Protein AF-A0AAT9GV34-F1 (afdb_monomer)

Solvent-accessible surface area (backbone atoms only — not comparable to full-atom values): 5720 Å² total; per-residue (Å²): 106,38,19,36,52,35,42,59,33,63,63,44,66,69,55,56,49,49,40,59,78,68,64,58,44,52,82,28,50,33,41,36,43,35,58,55,78,75,48,70,54,33,50,54,23,50,55,51,44,53,54,51,26,60,76,71,50,33,32,72,73,45,75,45,75,34,44,79,84,50,46,86,73,63,69,80,82,86,70,49,66,60,77,46,66,53,88,88,45,36,77,71,78,87,73,67,86,126

Nearest PDB structures (foldseek):
  2wte-assembly1_B  TM=9.163E-01  e=5.384E-10  Saccharolobus solfataricus P2
  6w11-assembly1_B  TM=9.102E-01  e=6.882E-10  Saccharolobus solfataricus P2
  6wxq-assembly1_A  TM=8.483E-01  e=3.962E-10  Saccharolobus solfataricus
  6wxq-assembly1_B  TM=8.593E-01  e=1.124E-09  Saccharolobus solfataricus
  7z55-assembly1_AAA  TM=5.043E-01  e=8.157E-02  Saccharolobus islandicus REY15A

Foldseek 3Di:
DAEEEEEAALACPVVVVVCVVVVAAQPAHAEYEYEPPQDPSRVVNLVVNQVVCVVVNHHHYDYDYYHPVCVVVDDDPDGPPDYDYDHVHHDDPVPDDD

Mean predicted aligned error: 5.57 Å

Organism: NCBI:txid2049879

Radius of gyration: 13.16 Å; Cα contacts (8 Å, |Δi|>4): 147; chains: 1; bounding box: 30×26×42 Å

Sequence (98 aa):
MKSYFVTLGFNETYFLRLLNQTSAQKEDKLIIVVPSPIAGGTRDALDNLRVEALKLHYPEPTIYEITLSDFFNFLPDHLPEPIITDLSIGMRMTNSPF

pLDDT: mean 84.72, std 13.91, range [31.09, 95.12]

Secondary structure (DSSP, 8-state):
--EEEEE--S--HHHHHHHHHTT--TTSEEEEEEESS--HHHHHHHHHHHHHHHHTTPPPEEEEEE-HHHHTT---S-PPSSEE--TTSS--TT----

InterPro domains:
  IPR054588 Csa3, N-terminal [PF22662] (2-93)

Structure (mmCIF, N/CA/C/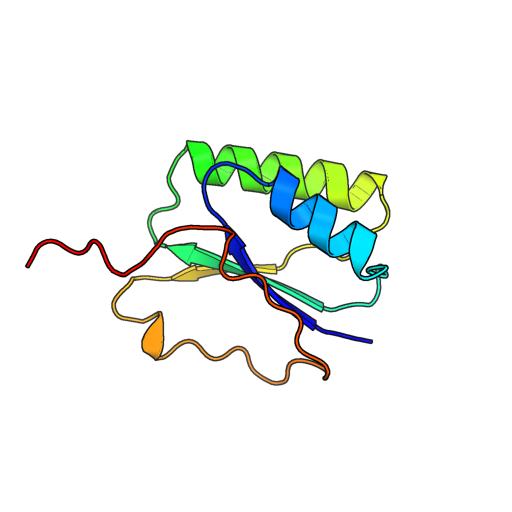O backbone):
data_AF-A0AAT9GV34-F1
#
_entry.id   AF-A0AAT9GV34-F1
#
loop_
_atom_site.group_PDB
_atom_site.id
_atom_site.type_symbol
_atom_site.label_atom_id
_atom_site.label_alt_id
_atom_site.label_comp_id
_atom_site.label_asym_id
_atom_site.label_entity_id
_atom_site.label_seq_id
_atom_site.pdbx_PDB_ins_code
_atom_site.Cartn_x
_atom_site.Cartn_y
_atom_site.Cartn_z
_atom_site.occupancy
_atom_site.B_iso_or_equiv
_atom_site.auth_seq_id
_atom_site.auth_comp_id
_atom_site.auth_asym_id
_atom_site.auth_atom_id
_atom_site.pdbx_PDB_model_num
ATOM 1 N N . MET A 1 1 ? -14.015 -5.860 8.363 1.00 84.69 1 MET A N 1
ATOM 2 C CA . MET A 1 1 ? -12.691 -6.171 7.802 1.00 84.69 1 MET A CA 1
ATOM 3 C C . MET A 1 1 ? -12.801 -6.009 6.306 1.00 84.69 1 MET A C 1
ATOM 5 O O . MET A 1 1 ? -13.680 -6.625 5.720 1.00 84.69 1 MET A O 1
ATOM 9 N N . LYS A 1 2 ? -12.000 -5.121 5.734 1.00 93.44 2 LYS A N 1
ATOM 10 C CA . LYS A 1 2 ? -11.972 -4.803 4.303 1.00 93.44 2 LYS A CA 1
ATOM 11 C C . LYS A 1 2 ? -10.565 -5.030 3.760 1.00 93.44 2 LYS A C 1
ATOM 13 O O . LYS A 1 2 ? -9.622 -5.200 4.536 1.00 93.44 2 LYS A O 1
ATOM 18 N N . SER A 1 3 ? -10.437 -5.056 2.443 1.00 94.25 3 SER A N 1
ATOM 19 C CA . SER A 1 3 ? -9.146 -5.236 1.781 1.00 94.25 3 SER A CA 1
ATOM 20 C C . SER A 1 3 ? -8.770 -4.009 0.982 1.00 94.25 3 SER A C 1
ATOM 22 O O . SER A 1 3 ? -9.609 -3.431 0.305 1.00 94.25 3 SER A O 1
ATOM 24 N N . TYR A 1 4 ? -7.496 -3.660 1.007 1.00 93.81 4 TYR A N 1
ATOM 25 C CA . TYR A 1 4 ? -6.888 -2.669 0.143 1.00 93.81 4 TYR A CA 1
ATOM 26 C C . TYR A 1 4 ? -5.998 -3.391 -0.853 1.00 93.81 4 TYR A C 1
ATOM 28 O O . TYR A 1 4 ? -5.108 -4.144 -0.456 1.00 93.81 4 TYR A O 1
ATOM 36 N N . PHE A 1 5 ? -6.252 -3.164 -2.135 1.00 91.00 5 PHE A N 1
ATOM 37 C CA . PHE A 1 5 ? -5.458 -3.731 -3.215 1.00 91.00 5 PHE A CA 1
ATOM 38 C C . PHE A 1 5 ? -5.042 -2.618 -4.166 1.00 91.00 5 PHE A C 1
ATOM 40 O O . PHE A 1 5 ? -5.876 -2.067 -4.887 1.00 91.00 5 PHE A O 1
ATOM 47 N N . VAL A 1 6 ? -3.767 -2.239 -4.125 1.00 89.62 6 VAL A N 1
ATOM 48 C CA . VAL A 1 6 ? -3.253 -1.081 -4.868 1.00 89.62 6 VAL A CA 1
ATOM 49 C C . VAL A 1 6 ? -1.896 -1.371 -5.495 1.00 89.62 6 VAL A C 1
ATOM 51 O O . VAL A 1 6 ? -1.178 -2.281 -5.082 1.00 89.62 6 VAL A O 1
ATOM 54 N N . THR A 1 7 ? -1.526 -0.548 -6.471 1.00 88.69 7 THR A N 1
ATOM 55 C CA . THR A 1 7 ? -0.133 -0.436 -6.915 1.00 88.69 7 THR A CA 1
ATOM 56 C C . THR A 1 7 ? 0.508 0.796 -6.295 1.00 88.69 7 THR A C 1
ATOM 58 O O . THR A 1 7 ? -0.197 1.742 -5.940 1.00 88.69 7 THR A O 1
ATOM 61 N N . LEU A 1 8 ? 1.836 0.808 -6.158 1.00 87.81 8 LEU A N 1
ATOM 62 C CA . LEU A 1 8 ? 2.556 1.971 -5.639 1.00 87.81 8 LEU A CA 1
ATOM 63 C C . LEU A 1 8 ? 3.585 2.485 -6.643 1.00 87.81 8 LEU A C 1
ATOM 65 O O . LEU A 1 8 ? 4.304 1.719 -7.279 1.00 87.81 8 LEU A O 1
ATOM 69 N N . GLY A 1 9 ? 3.625 3.809 -6.784 1.00 85.94 9 GLY A N 1
ATOM 70 C CA . GLY A 1 9 ? 4.613 4.519 -7.589 1.00 85.94 9 GLY A CA 1
ATOM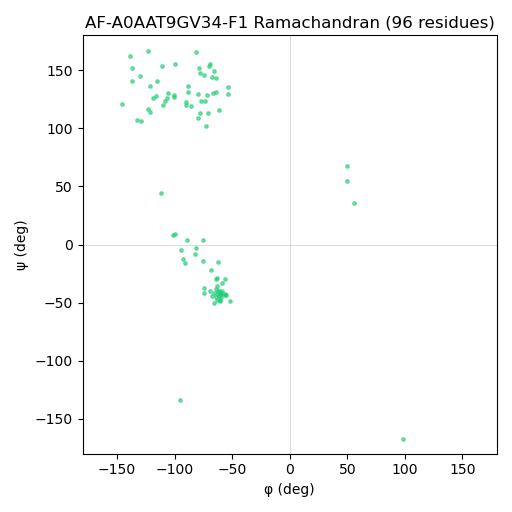 71 C C . GLY A 1 9 ? 5.774 4.988 -6.720 1.00 85.94 9 GLY A C 1
ATOM 72 O O . GLY A 1 9 ? 6.286 4.241 -5.898 1.00 85.94 9 GLY A O 1
ATOM 73 N N . PHE A 1 10 ? 6.169 6.246 -6.892 1.00 86.81 10 PHE A N 1
ATOM 74 C CA . PHE A 1 10 ? 7.224 6.914 -6.118 1.00 86.81 10 PHE A CA 1
ATOM 75 C C . PHE A 1 10 ? 6.673 7.845 -5.022 1.00 86.81 10 PHE A C 1
ATOM 77 O O . PHE A 1 10 ? 7.416 8.644 -4.464 1.00 86.81 10 PHE A O 1
ATOM 84 N N . ASN A 1 11 ? 5.359 7.823 -4.774 1.00 86.25 11 ASN A N 1
ATOM 85 C CA . ASN A 1 11 ? 4.708 8.697 -3.801 1.00 86.25 11 ASN A CA 1
ATOM 86 C C . ASN A 1 11 ? 3.53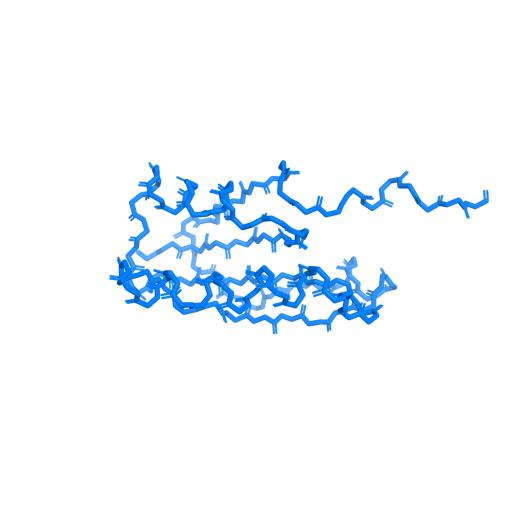2 7.979 -3.128 1.00 86.25 11 ASN A C 1
ATOM 88 O O . ASN A 1 11 ? 2.576 7.560 -3.783 1.00 86.25 11 ASN A O 1
ATOM 92 N N . GLU A 1 12 ? 3.612 7.876 -1.811 1.00 88.62 12 GLU A N 1
ATOM 93 C CA . GLU A 1 12 ? 2.697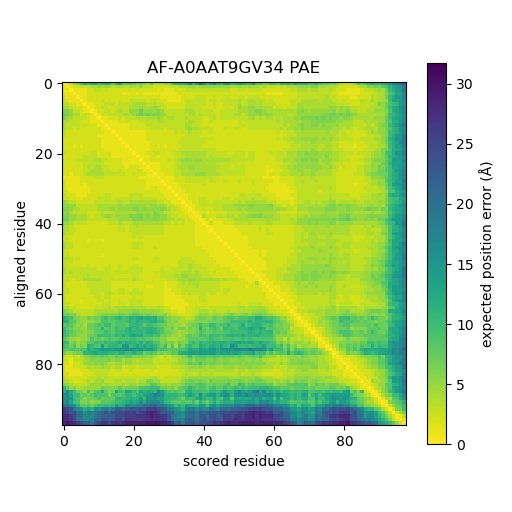 7.188 -0.907 1.00 88.62 12 GLU A CA 1
ATOM 94 C C . GLU A 1 12 ? 1.590 8.082 -0.335 1.00 88.62 12 GLU A C 1
ATOM 96 O O . GLU A 1 12 ? 0.603 7.578 0.201 1.00 88.62 12 GLU A O 1
ATOM 101 N N . THR A 1 13 ? 1.697 9.404 -0.489 1.00 89.81 13 THR A N 1
ATOM 102 C CA . THR A 1 13 ? 0.770 10.385 0.110 1.00 89.81 13 THR A CA 1
ATOM 103 C C . THR A 1 13 ? -0.684 10.127 -0.285 1.00 89.81 13 THR A C 1
ATOM 105 O O . THR A 1 13 ? -1.591 10.199 0.545 1.00 89.81 13 THR A O 1
ATOM 108 N N . TYR A 1 14 ? -0.923 9.805 -1.559 1.00 87.12 14 TYR A N 1
ATOM 109 C CA . TYR A 1 14 ? -2.267 9.499 -2.053 1.00 87.12 14 TYR A CA 1
ATOM 110 C C . TYR A 1 14 ? -2.849 8.253 -1.392 1.00 87.12 14 TYR A C 1
ATOM 112 O O . TYR A 1 14 ? -4.040 8.214 -1.087 1.00 87.12 14 TYR A O 1
ATOM 120 N N . PHE A 1 15 ? -1.996 7.270 -1.118 1.00 90.62 15 PHE A N 1
ATOM 121 C CA . PHE A 1 15 ? -2.416 6.023 -0.511 1.00 90.62 15 PHE A CA 1
ATOM 122 C C . PHE A 1 15 ? -2.719 6.200 0.980 1.00 90.62 15 PHE A C 1
ATOM 124 O O . PHE A 1 15 ? -3.766 5.762 1.452 1.00 90.62 15 PHE A O 1
ATOM 131 N N . LEU A 1 16 ? -1.892 6.956 1.705 1.00 91.88 16 LEU A N 1
ATOM 132 C CA . LEU A 1 16 ? -2.185 7.360 3.086 1.00 91.88 16 LEU A CA 1
ATOM 133 C C . LEU A 1 16 ? -3.499 8.147 3.183 1.00 91.88 16 LEU A C 1
ATOM 135 O O . LEU A 1 16 ? -4.303 7.925 4.091 1.00 91.88 16 LEU A O 1
ATOM 139 N N . ARG A 1 17 ? -3.765 9.031 2.214 1.00 91.56 17 ARG A N 1
ATOM 140 C CA . ARG A 1 17 ? -5.036 9.758 2.138 1.00 91.56 17 ARG A CA 1
ATOM 141 C C . ARG A 1 17 ? -6.220 8.812 1.935 1.00 91.56 17 ARG A C 1
ATOM 143 O O . ARG A 1 17 ? -7.235 9.003 2.600 1.00 91.56 17 ARG A O 1
ATOM 150 N N . LEU A 1 18 ? -6.092 7.804 1.070 1.00 91.25 18 LEU A N 1
ATOM 151 C CA . LEU A 1 18 ? -7.122 6.780 0.871 1.00 91.25 18 LEU A CA 1
ATOM 152 C C . LEU A 1 18 ? -7.399 6.011 2.168 1.00 91.25 18 LEU A C 1
ATOM 154 O O . LEU A 1 18 ? -8.562 5.880 2.557 1.00 91.25 18 LEU A O 1
ATOM 158 N N . LEU A 1 19 ? -6.350 5.539 2.851 1.00 93.25 19 LEU A N 1
ATOM 159 C CA . LEU A 1 19 ? -6.470 4.841 4.137 1.00 93.25 19 LEU A CA 1
ATOM 160 C C . LEU A 1 19 ? -7.223 5.697 5.163 1.00 93.25 19 LEU A C 1
ATOM 162 O O . LEU A 1 19 ? -8.147 5.215 5.816 1.00 93.25 19 LEU A O 1
ATOM 166 N N . ASN A 1 20 ? -6.902 6.988 5.236 1.00 93.75 20 ASN A N 1
ATOM 167 C CA . ASN A 1 20 ? -7.584 7.920 6.127 1.00 93.75 20 ASN A CA 1
ATOM 168 C C . ASN A 1 20 ? -9.059 8.141 5.745 1.00 93.75 20 ASN A C 1
ATOM 170 O O . ASN A 1 20 ? -9.950 8.000 6.582 1.00 93.75 20 ASN A O 1
ATOM 174 N N . GLN A 1 21 ? -9.338 8.439 4.472 1.00 92.88 21 GLN A N 1
ATOM 175 C CA . GLN A 1 21 ? -10.693 8.719 3.971 1.00 92.88 21 GLN A CA 1
ATOM 176 C C . GLN A 1 21 ? -11.645 7.528 4.100 1.00 92.88 21 GLN A C 1
ATOM 178 O O . GLN A 1 21 ? -12.851 7.713 4.238 1.00 92.88 21 GLN A O 1
ATOM 183 N N . THR A 1 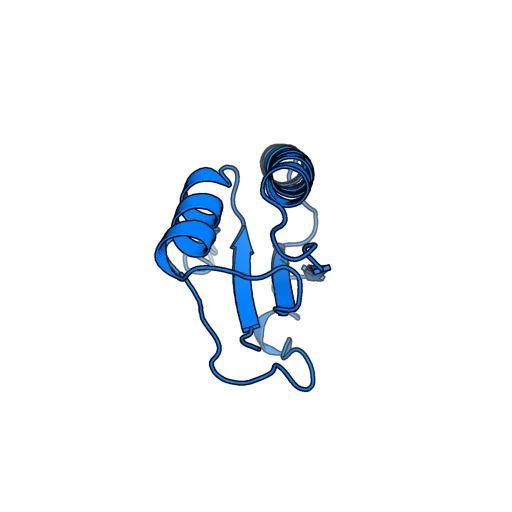22 ? -11.106 6.313 4.055 1.00 93.19 22 THR A N 1
ATOM 184 C CA . THR A 1 22 ? -11.877 5.066 4.162 1.00 93.19 22 THR A CA 1
ATOM 185 C C . THR A 1 22 ? -11.820 4.452 5.561 1.00 93.19 22 THR A C 1
ATOM 187 O O . THR A 1 22 ? -12.292 3.331 5.763 1.00 93.19 22 THR A O 1
ATOM 190 N N . SER A 1 23 ? -11.257 5.184 6.531 1.00 93.88 23 SER A N 1
ATOM 191 C CA . SER A 1 23 ? -11.125 4.766 7.928 1.00 93.88 23 SER A CA 1
ATOM 192 C C . SER A 1 23 ? -10.520 3.362 8.053 1.00 93.88 23 SER A C 1
ATOM 194 O O . SER A 1 23 ? -11.121 2.449 8.632 1.00 93.88 23 SER A O 1
ATOM 196 N N . ALA A 1 24 ? -9.347 3.163 7.448 1.00 94.38 24 ALA A N 1
ATOM 197 C CA . ALA A 1 24 ? -8.584 1.923 7.545 1.00 94.38 24 ALA A CA 1
ATOM 198 C C . ALA A 1 24 ? -8.343 1.543 9.011 1.00 94.38 24 ALA A C 1
ATOM 200 O O . ALA A 1 24 ? -8.013 2.399 9.831 1.00 94.38 24 ALA A O 1
ATOM 201 N N . GLN A 1 25 ? -8.535 0.267 9.331 1.00 94.62 25 GLN A N 1
ATOM 202 C CA . GLN A 1 25 ? -8.280 -0.299 10.653 1.00 94.62 25 GLN A CA 1
ATOM 203 C C . GLN A 1 25 ? -7.086 -1.246 10.577 1.00 94.62 25 GLN A C 1
ATOM 205 O O . GLN A 1 25 ? -6.825 -1.830 9.525 1.00 94.62 25 GLN A O 1
ATOM 210 N N . LYS A 1 26 ? -6.376 -1.434 11.689 1.00 93.81 26 LYS A N 1
ATOM 211 C CA . LYS A 1 26 ? -5.185 -2.291 11.758 1.00 93.81 26 LYS A CA 1
ATOM 212 C C . LYS A 1 26 ? -5.454 -3.734 11.311 1.00 93.81 26 LYS A C 1
ATOM 214 O O . LYS A 1 26 ? -4.558 -4.399 10.803 1.00 93.81 26 LYS A O 1
ATOM 219 N N . GLU A 1 27 ? -6.680 -4.207 11.504 1.00 94.38 27 GLU A N 1
ATOM 220 C CA . GLU A 1 27 ? -7.132 -5.560 11.173 1.00 94.38 27 GLU A CA 1
ATOM 221 C C . GLU A 1 27 ? -7.525 -5.724 9.695 1.00 94.38 27 GLU A C 1
ATOM 223 O O . GLU A 1 27 ? -7.811 -6.839 9.257 1.00 94.38 27 GLU A O 1
ATOM 228 N N . ASP A 1 28 ? -7.580 -4.637 8.921 1.00 95.12 28 ASP A N 1
ATOM 229 C CA . ASP A 1 28 ? -7.847 -4.707 7.485 1.00 95.12 28 ASP A CA 1
ATOM 230 C C . ASP A 1 28 ? -6.666 -5.350 6.737 1.00 95.12 28 ASP A C 1
ATOM 232 O O . ASP A 1 28 ? -5.521 -5.327 7.188 1.00 95.12 28 ASP A O 1
ATOM 236 N N . LYS A 1 29 ? -6.925 -5.936 5.564 1.00 93.88 29 LYS A N 1
ATOM 237 C CA . LYS A 1 29 ? -5.843 -6.470 4.724 1.00 93.88 29 LYS A CA 1
ATOM 238 C C . LYS A 1 29 ? -5.316 -5.380 3.805 1.00 93.88 29 LYS A C 1
ATOM 240 O O . LYS A 1 29 ? -6.099 -4.753 3.100 1.00 93.88 29 LYS A O 1
ATOM 245 N N . LEU A 1 30 ? -4.000 -5.206 3.749 1.00 93.88 30 LEU A N 1
ATOM 246 C CA . LEU A 1 30 ? -3.344 -4.297 2.814 1.00 93.88 30 LEU A CA 1
ATOM 247 C C . LEU A 1 30 ? -2.360 -5.055 1.927 1.00 93.88 30 LEU A C 1
ATOM 249 O O . LEU A 1 30 ? -1.344 -5.557 2.402 1.00 93.88 30 LEU A O 1
ATOM 253 N N . ILE A 1 31 ? -2.660 -5.100 0.631 1.00 92.88 31 ILE A N 1
ATOM 254 C CA . ILE A 1 31 ? -1.808 -5.685 -0.397 1.00 92.88 31 ILE A CA 1
ATOM 255 C C . ILE A 1 31 ? -1.366 -4.599 -1.376 1.00 92.88 31 ILE A C 1
ATOM 257 O O . ILE A 1 31 ? -2.187 -3.874 -1.946 1.00 92.88 31 ILE A O 1
ATOM 261 N N . ILE A 1 32 ? -0.055 -4.526 -1.590 1.00 91.50 32 ILE A N 1
ATOM 262 C CA . ILE A 1 32 ? 0.577 -3.621 -2.544 1.00 91.50 32 ILE A CA 1
ATOM 263 C C . ILE A 1 32 ? 1.321 -4.449 -3.579 1.00 91.50 32 ILE A C 1
ATOM 265 O O . ILE A 1 32 ? 2.165 -5.274 -3.236 1.00 91.50 32 ILE A O 1
ATOM 269 N N . VAL A 1 33 ? 1.026 -4.200 -4.849 1.00 89.69 33 VAL A N 1
ATOM 270 C CA . VAL A 1 33 ? 1.729 -4.824 -5.968 1.00 89.69 33 VAL A CA 1
ATOM 271 C C . VAL A 1 33 ? 2.652 -3.809 -6.621 1.00 89.69 33 VAL A C 1
ATOM 273 O O . VAL A 1 33 ? 2.237 -2.696 -6.951 1.00 89.69 33 VAL A O 1
ATOM 276 N N . VAL A 1 34 ? 3.907 -4.194 -6.820 1.00 88.69 34 VAL A N 1
ATOM 277 C CA . VAL A 1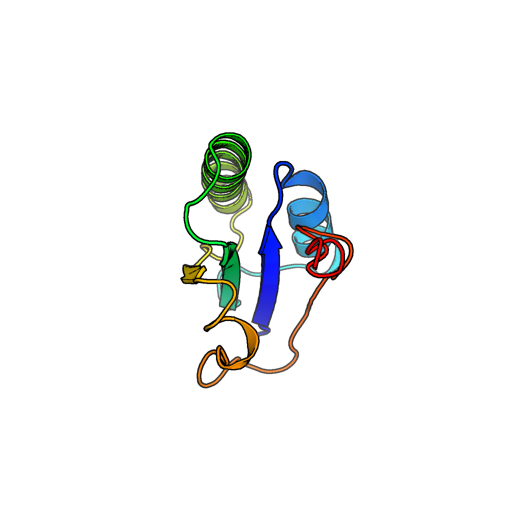 34 ? 4.923 -3.365 -7.473 1.00 88.69 34 VAL A CA 1
ATOM 278 C C . VAL A 1 34 ? 5.629 -4.152 -8.578 1.00 88.69 34 VAL A C 1
ATOM 280 O O . VAL A 1 34 ? 5.820 -5.363 -8.442 1.00 88.69 34 VAL A O 1
ATOM 283 N N . PRO A 1 35 ? 6.010 -3.494 -9.685 1.00 86.69 35 PRO A N 1
ATOM 284 C CA . PRO A 1 35 ? 6.750 -4.154 -10.747 1.00 86.69 35 PRO A CA 1
ATOM 285 C C . PRO A 1 35 ? 8.161 -4.533 -10.285 1.00 86.69 35 PRO A C 1
ATOM 287 O O . PRO A 1 35 ? 8.808 -3.786 -9.548 1.00 86.69 35 PRO A O 1
ATOM 290 N N . SER A 1 36 ? 8.644 -5.675 -10.767 1.00 87.00 36 SER A N 1
ATOM 291 C CA . SER A 1 36 ? 10.038 -6.093 -10.633 1.00 87.00 36 SER A CA 1
ATOM 292 C C . SER A 1 36 ? 10.889 -5.572 -11.800 1.00 87.00 36 SER A C 1
ATOM 294 O O . SER A 1 36 ? 10.456 -5.693 -12.951 1.00 87.00 36 SER A O 1
ATOM 296 N N . PRO A 1 37 ? 12.107 -5.050 -11.560 1.00 88.00 37 PRO A N 1
ATOM 297 C CA . PRO A 1 37 ? 12.701 -4.771 -10.253 1.00 88.00 37 PRO A CA 1
ATOM 298 C C . PRO A 1 37 ? 12.089 -3.527 -9.591 1.00 88.00 37 PRO A C 1
ATOM 300 O O . PRO A 1 37 ? 11.796 -2.541 -10.272 1.00 88.00 37 PRO A O 1
ATOM 303 N N . ILE A 1 38 ? 11.979 -3.528 -8.257 1.00 87.50 38 ILE A N 1
ATOM 304 C CA . ILE A 1 38 ? 11.534 -2.334 -7.518 1.00 87.50 38 ILE A CA 1
ATOM 305 C C . ILE A 1 38 ? 12.524 -1.183 -7.746 1.00 87.50 38 ILE A C 1
ATOM 307 O O . ILE A 1 38 ? 13.682 -1.239 -7.322 1.00 87.50 38 ILE A O 1
ATOM 311 N N . ALA A 1 39 ? 12.050 -0.112 -8.383 1.00 88.25 39 ALA A N 1
ATOM 312 C CA . ALA A 1 39 ? 12.822 1.109 -8.584 1.00 88.25 39 ALA A CA 1
ATOM 313 C C . ALA A 1 39 ? 13.131 1.808 -7.247 1.00 88.25 39 ALA A C 1
ATOM 315 O O . ALA A 1 39 ? 12.321 1.772 -6.321 1.00 88.25 39 ALA A O 1
ATOM 316 N N . GLY A 1 40 ? 14.270 2.509 -7.165 1.00 89.25 40 GLY A N 1
ATOM 317 C CA . GLY A 1 40 ? 14.716 3.189 -5.938 1.00 89.25 40 GLY A CA 1
ATOM 318 C C . GLY A 1 40 ? 13.654 4.109 -5.325 1.00 89.25 40 GLY A C 1
ATOM 319 O O . GLY A 1 40 ? 13.317 3.952 -4.160 1.00 89.25 40 GLY A O 1
ATOM 320 N N . GLY A 1 41 ? 13.021 4.968 -6.134 1.00 88.50 41 GLY A N 1
ATOM 321 C CA . GLY A 1 41 ? 11.968 5.864 -5.640 1.00 88.50 41 GLY A CA 1
ATOM 322 C C . GLY A 1 41 ? 10.718 5.141 -5.119 1.00 88.50 41 GLY A C 1
ATOM 323 O O . GLY A 1 41 ? 10.061 5.629 -4.206 1.00 88.50 41 GLY A O 1
ATOM 324 N N . THR A 1 42 ? 10.393 3.962 -5.656 1.00 90.06 42 THR A N 1
ATOM 325 C CA . THR A 1 42 ? 9.306 3.127 -5.120 1.00 90.06 42 THR A CA 1
ATOM 326 C C . THR A 1 42 ? 9.715 2.458 -3.818 1.00 90.06 42 THR A C 1
ATOM 328 O O . THR A 1 42 ? 8.896 2.361 -2.912 1.00 90.06 42 THR A O 1
ATOM 331 N N . ARG A 1 43 ? 10.976 2.033 -3.688 1.00 92.44 43 ARG A N 1
ATOM 332 C CA . ARG A 1 43 ? 11.499 1.486 -2.433 1.00 92.44 43 ARG A CA 1
ATOM 333 C C . ARG A 1 43 ? 11.425 2.515 -1.306 1.00 92.44 43 ARG A C 1
ATOM 335 O O . ARG A 1 43 ? 10.868 2.199 -0.261 1.00 92.44 43 ARG A O 1
ATOM 342 N N . ASP A 1 44 ? 11.870 3.743 -1.561 1.00 93.25 44 ASP A N 1
ATOM 343 C CA . ASP A 1 44 ? 11.802 4.830 -0.578 1.00 93.25 44 ASP A CA 1
ATOM 344 C C . ASP A 1 44 ? 10.347 5.122 -0.164 1.00 93.25 44 ASP A C 1
ATOM 346 O O . ASP A 1 44 ? 10.043 5.251 1.022 1.00 93.25 44 ASP A O 1
ATOM 350 N N . ALA A 1 45 ? 9.419 5.145 -1.128 1.00 92.00 45 ALA A N 1
ATOM 351 C CA . ALA A 1 45 ? 7.992 5.323 -0.856 1.00 92.00 45 ALA A CA 1
ATOM 352 C C . ALA A 1 45 ? 7.390 4.163 -0.037 1.00 92.00 45 ALA A C 1
ATOM 354 O O . ALA A 1 45 ? 6.564 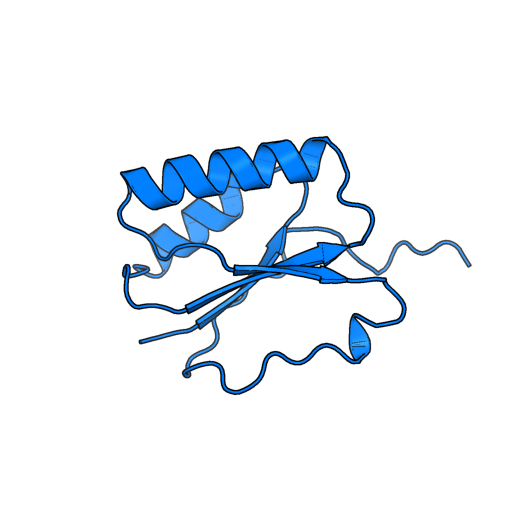4.398 0.844 1.00 92.00 45 ALA A O 1
ATOM 355 N N . LEU A 1 46 ? 7.799 2.913 -0.292 1.00 93.38 46 LEU A N 1
ATOM 356 C CA . LEU A 1 46 ? 7.364 1.744 0.485 1.00 93.38 46 LEU A CA 1
ATOM 357 C C . LEU A 1 46 ? 7.871 1.802 1.930 1.00 93.38 46 LEU A C 1
ATOM 359 O O . LEU A 1 46 ? 7.117 1.490 2.855 1.00 93.38 46 LEU A O 1
ATOM 363 N N . ASP A 1 47 ? 9.124 2.203 2.129 1.00 93.88 47 ASP A N 1
ATOM 364 C CA . ASP A 1 47 ? 9.719 2.316 3.460 1.00 93.88 47 ASP A CA 1
ATOM 365 C C . ASP A 1 47 ? 9.056 3.444 4.263 1.00 93.88 47 ASP A C 1
ATOM 367 O O . ASP A 1 47 ? 8.648 3.226 5.409 1.00 93.88 47 ASP A O 1
ATOM 371 N N . ASN A 1 48 ? 8.825 4.605 3.643 1.00 94.06 48 ASN A N 1
ATOM 372 C CA . ASN A 1 48 ? 8.059 5.695 4.253 1.00 94.06 48 ASN A CA 1
ATOM 373 C C . ASN A 1 48 ? 6.631 5.260 4.598 1.00 94.06 48 ASN A C 1
ATOM 375 O O . ASN A 1 48 ? 6.158 5.502 5.711 1.00 94.06 48 ASN A O 1
ATOM 379 N N . LEU A 1 49 ? 5.957 4.562 3.679 1.00 93.44 49 LEU A N 1
ATOM 380 C CA . LEU A 1 49 ? 4.602 4.068 3.899 1.00 93.44 49 LEU A CA 1
ATOM 381 C C . LEU A 1 49 ? 4.526 3.127 5.103 1.00 93.44 49 LEU A C 1
ATOM 383 O O . LEU A 1 49 ? 3.598 3.244 5.899 1.00 93.44 49 LEU A O 1
ATOM 387 N N . ARG A 1 50 ? 5.488 2.212 5.266 1.00 93.50 50 ARG A N 1
ATOM 388 C CA . ARG A 1 50 ? 5.546 1.307 6.428 1.00 93.50 50 ARG A CA 1
ATOM 389 C C . ARG A 1 50 ? 5.693 2.076 7.737 1.00 93.50 50 ARG A C 1
ATOM 391 O O . ARG A 1 50 ? 4.998 1.770 8.706 1.00 93.50 50 ARG A O 1
ATOM 398 N N . VAL A 1 51 ? 6.569 3.081 7.762 1.00 94.50 51 VAL A N 1
ATOM 399 C CA . VAL A 1 51 ? 6.791 3.925 8.944 1.00 94.50 51 VAL A CA 1
ATOM 400 C C . VAL A 1 51 ? 5.523 4.697 9.310 1.00 94.50 51 VAL A C 1
ATOM 402 O O . VAL A 1 51 ? 5.113 4.686 10.472 1.00 94.50 51 VAL A O 1
ATOM 405 N N . GLU A 1 52 ? 4.878 5.339 8.338 1.00 92.75 52 GLU A N 1
ATOM 406 C CA . GLU A 1 52 ? 3.652 6.108 8.574 1.00 92.75 52 GLU A CA 1
ATOM 407 C C . GLU A 1 52 ? 2.460 5.210 8.926 1.00 92.75 52 GLU A C 1
ATOM 409 O O . GLU A 1 52 ? 1.714 5.522 9.854 1.00 92.75 52 GLU A O 1
ATOM 414 N N . ALA A 1 53 ? 2.313 4.054 8.273 1.00 91.56 53 ALA A N 1
ATOM 415 C CA . ALA A 1 53 ? 1.265 3.092 8.605 1.00 91.56 53 ALA A CA 1
ATOM 416 C C . ALA A 1 53 ? 1.386 2.605 10.057 1.00 91.56 53 ALA A C 1
ATOM 418 O O . ALA A 1 53 ? 0.385 2.543 10.772 1.00 91.56 53 ALA A O 1
ATOM 419 N N . LEU A 1 54 ? 2.609 2.340 10.530 1.00 92.19 54 LEU A N 1
ATOM 420 C CA . LEU A 1 54 ? 2.853 1.949 11.917 1.00 92.19 54 LEU A CA 1
ATOM 421 C C . LEU A 1 54 ? 2.477 3.065 12.906 1.00 92.19 54 LEU A C 1
ATOM 423 O O . LEU A 1 54 ? 1.809 2.793 13.907 1.00 92.19 54 LEU A O 1
ATOM 427 N N . LYS A 1 55 ? 2.880 4.311 12.619 1.00 93.50 55 LYS A N 1
ATOM 428 C CA . LYS A 1 55 ? 2.564 5.490 13.449 1.00 93.50 55 LYS A CA 1
ATOM 429 C C . LYS A 1 55 ? 1.062 5.748 13.549 1.00 93.50 55 LYS A C 1
ATOM 431 O O . LYS A 1 55 ? 0.581 6.113 14.616 1.00 93.50 55 LYS A O 1
ATOM 436 N N . LEU A 1 56 ? 0.339 5.567 12.447 1.00 91.94 56 LEU A N 1
ATOM 437 C CA . LEU A 1 56 ? -1.100 5.828 12.347 1.00 91.94 56 LEU A CA 1
ATOM 438 C C . LEU A 1 56 ? -1.963 4.614 12.723 1.00 91.94 56 LEU A C 1
ATOM 440 O O . LEU A 1 56 ? -3.185 4.687 12.631 1.00 91.94 56 LEU A O 1
ATOM 444 N N . HIS A 1 57 ? -1.342 3.511 13.158 1.00 93.19 57 HIS A N 1
ATOM 445 C CA . HIS A 1 57 ? -2.016 2.250 13.484 1.00 93.19 57 HIS A CA 1
ATOM 446 C C . HIS A 1 57 ? -2.868 1.689 12.331 1.00 93.19 57 HIS A C 1
ATOM 448 O O . HIS A 1 57 ? -3.914 1.076 12.544 1.00 93.19 57 HIS A O 1
ATOM 454 N N . TYR A 1 58 ? -2.390 1.883 11.106 1.00 94.69 58 TYR A N 1
ATOM 455 C CA . TYR A 1 58 ? -2.939 1.302 9.888 1.00 94.69 58 TYR A CA 1
ATOM 456 C C . TYR A 1 58 ? -2.465 -0.142 9.679 1.00 94.69 58 TYR A C 1
ATOM 458 O O . TYR A 1 58 ? -1.543 -0.599 10.363 1.00 94.69 58 TYR A O 1
ATOM 466 N N . PRO A 1 59 ? -3.113 -0.888 8.764 1.00 93.19 59 PRO A N 1
ATOM 467 C CA . PRO A 1 59 ? -2.718 -2.259 8.479 1.00 93.19 59 PRO A CA 1
ATOM 468 C C . PRO A 1 59 ? -1.312 -2.313 7.874 1.00 93.19 59 PRO A C 1
ATOM 470 O O . PRO A 1 59 ? -0.922 -1.450 7.085 1.00 93.19 59 PRO A O 1
ATOM 473 N N . GLU A 1 60 ? -0.549 -3.341 8.242 1.00 92.19 60 GLU A N 1
ATOM 474 C CA . GLU A 1 60 ? 0.805 -3.535 7.725 1.00 92.19 60 GLU A CA 1
ATOM 475 C C . GLU A 1 60 ? 0.757 -3.979 6.250 1.00 92.19 60 GLU A C 1
ATOM 477 O O . GLU A 1 60 ? 0.040 -4.928 5.915 1.00 92.19 60 GLU A O 1
ATOM 482 N N . PRO A 1 61 ? 1.496 -3.313 5.343 1.00 93.19 61 PRO A N 1
ATOM 483 C CA . PRO A 1 61 ? 1.441 -3.638 3.927 1.00 93.19 61 PRO A CA 1
ATOM 484 C C . PRO A 1 61 ? 2.164 -4.945 3.598 1.00 93.19 61 PRO A C 1
ATOM 486 O O . PRO A 1 61 ? 3.373 -5.076 3.799 1.00 93.19 61 PRO A O 1
ATOM 489 N N . THR A 1 62 ? 1.439 -5.874 2.977 1.00 93.19 62 THR A N 1
ATOM 490 C CA . THR A 1 62 ? 2.024 -7.035 2.297 1.00 93.19 62 THR A CA 1
ATOM 491 C C . THR A 1 62 ? 2.393 -6.636 0.873 1.00 93.19 62 THR A C 1
ATOM 493 O O . THR A 1 62 ? 1.527 -6.233 0.096 1.00 93.19 62 THR A O 1
ATOM 496 N N . ILE A 1 63 ? 3.677 -6.725 0.528 1.00 92.19 63 ILE A N 1
ATOM 497 C CA . ILE A 1 63 ? 4.197 -6.259 -0.762 1.00 92.19 63 ILE A CA 1
ATOM 498 C C . ILE A 1 63 ? 4.529 -7.460 -1.640 1.00 92.19 63 ILE A C 1
ATOM 500 O O . ILE A 1 63 ? 5.310 -8.322 -1.238 1.00 92.19 63 ILE A O 1
ATOM 504 N N . TYR A 1 64 ? 3.967 -7.477 -2.844 1.00 90.38 64 TYR A N 1
ATOM 505 C CA . TYR A 1 64 ? 4.302 -8.436 -3.887 1.00 90.38 64 TYR A CA 1
ATOM 506 C C . TYR A 1 64 ? 5.055 -7.723 -5.002 1.00 90.38 64 TYR A C 1
ATOM 508 O O . TYR A 1 64 ? 4.543 -6.794 -5.627 1.00 90.38 64 TYR A O 1
ATOM 516 N N . GLU A 1 65 ? 6.279 -8.176 -5.241 1.00 89.56 65 GLU A N 1
ATOM 517 C CA . GLU A 1 65 ? 7.070 -7.787 -6.398 1.00 89.56 65 GLU A CA 1
ATOM 518 C C . GLU A 1 65 ? 6.789 -8.768 -7.537 1.00 89.56 65 GLU A C 1
ATOM 520 O O . GLU A 1 65 ? 6.934 -9.979 -7.364 1.00 89.56 65 GLU A O 1
ATOM 525 N N . ILE A 1 66 ? 6.342 -8.257 -8.685 1.00 87.69 66 ILE A N 1
ATOM 526 C CA . ILE A 1 66 ? 5.824 -9.091 -9.775 1.00 87.69 66 ILE A CA 1
ATOM 527 C C . ILE A 1 66 ? 6.365 -8.600 -11.114 1.00 87.69 66 ILE A C 1
ATOM 529 O O . ILE A 1 66 ? 6.468 -7.397 -11.355 1.00 87.69 66 ILE A O 1
ATOM 533 N N . THR A 1 67 ? 6.705 -9.520 -12.014 1.00 85.38 67 THR A N 1
ATOM 534 C CA . THR A 1 67 ? 7.027 -9.149 -13.396 1.00 85.38 67 THR A CA 1
ATOM 535 C C . THR A 1 67 ? 5.763 -8.695 -14.137 1.00 85.38 67 THR A C 1
ATOM 537 O O . THR A 1 67 ? 4.652 -9.119 -13.818 1.00 85.38 67 THR A O 1
ATOM 540 N N . LEU A 1 68 ? 5.907 -7.845 -15.159 1.00 74.94 68 LEU A N 1
ATOM 541 C CA . LEU A 1 68 ? 4.764 -7.399 -15.972 1.00 74.94 68 LEU A CA 1
ATOM 542 C C . LEU A 1 68 ? 4.023 -8.570 -16.639 1.00 74.94 68 LEU A C 1
ATOM 544 O O . LEU A 1 68 ? 2.804 -8.514 -16.792 1.00 74.94 68 LEU A O 1
ATOM 548 N N . SER A 1 69 ? 4.755 -9.626 -16.999 1.00 78.69 69 SER A N 1
ATOM 549 C CA . SER A 1 69 ? 4.222 -10.859 -17.587 1.00 78.69 69 SER A CA 1
ATOM 550 C C . SER A 1 69 ? 3.262 -11.578 -16.640 1.00 78.69 69 SER A C 1
ATOM 552 O O . SER A 1 69 ? 2.223 -12.078 -17.066 1.00 78.69 69 SER A O 1
ATOM 554 N N . ASP A 1 70 ? 3.603 -11.599 -15.352 1.00 78.38 70 ASP A N 1
ATOM 555 C CA . ASP A 1 70 ? 2.857 -12.330 -14.329 1.00 78.38 70 ASP A CA 1
ATOM 556 C C . ASP A 1 70 ? 1.772 -11.469 -13.675 1.00 78.38 70 ASP A C 1
ATOM 558 O O . ASP A 1 70 ? 0.848 -12.004 -13.068 1.00 78.38 70 ASP A O 1
ATOM 562 N N . PHE A 1 71 ? 1.832 -10.142 -13.834 1.00 71.88 71 PHE A N 1
ATOM 563 C CA . PHE A 1 71 ? 0.883 -9.208 -13.225 1.00 71.88 71 PHE A CA 1
ATOM 564 C C . PHE A 1 71 ? -0.572 -9.513 -13.599 1.00 71.88 71 PHE A C 1
ATOM 566 O O . PHE A 1 71 ? -1.439 -9.516 -12.732 1.00 71.88 71 PHE A O 1
ATOM 573 N N . PHE A 1 72 ? -0.853 -9.815 -14.871 1.00 67.94 72 PHE A N 1
ATOM 574 C CA . PHE A 1 72 ? -2.218 -10.136 -15.315 1.00 67.94 72 PHE A CA 1
ATOM 575 C C . PHE A 1 72 ? -2.742 -11.464 -14.761 1.00 67.94 72 PHE A C 1
ATOM 577 O O . PHE A 1 72 ? -3.952 -11.662 -14.694 1.00 67.94 72 PHE A O 1
ATOM 584 N N . ASN A 1 73 ? -1.838 -12.351 -14.351 1.00 74.75 73 ASN A N 1
ATOM 585 C CA . ASN A 1 73 ? -2.174 -13.629 -13.733 1.00 74.75 73 ASN A CA 1
ATOM 586 C C . ASN A 1 73 ? -2.167 -13.542 -12.203 1.00 74.75 73 ASN A C 1
ATOM 588 O O . ASN A 1 73 ? -2.514 -14.511 -11.529 1.00 74.75 73 ASN A O 1
ATOM 592 N N . PHE A 1 74 ? -1.773 -12.395 -11.644 1.00 77.25 74 PHE A N 1
ATOM 593 C CA . PHE A 1 74 ? -1.743 -12.197 -10.213 1.00 77.25 74 PHE A CA 1
ATOM 594 C C . PHE A 1 74 ? -3.142 -11.882 -9.695 1.00 77.25 74 PHE A C 1
ATOM 596 O O . PHE A 1 74 ? -3.678 -10.788 -9.878 1.00 77.25 74 PHE A O 1
ATOM 603 N N . LEU A 1 75 ? -3.709 -12.850 -8.990 1.00 73.31 75 LEU A N 1
ATOM 604 C CA . LEU A 1 75 ? -4.888 -12.665 -8.165 1.00 73.31 75 LEU A CA 1
ATOM 605 C C . LEU A 1 75 ? -4.519 -13.102 -6.748 1.00 73.31 75 LEU A C 1
ATOM 607 O O . LEU A 1 75 ? -4.173 -14.267 -6.554 1.00 73.31 75 LEU A O 1
ATOM 611 N N . PRO A 1 76 ? -4.540 -12.198 -5.755 1.00 72.44 76 PRO A N 1
ATOM 612 C CA . PRO A 1 76 ? -4.321 -12.606 -4.379 1.00 72.44 76 PRO A CA 1
ATOM 613 C C . PRO A 1 76 ? -5.485 -13.489 -3.915 1.00 72.44 76 PRO A C 1
ATOM 615 O O . PRO A 1 76 ? -6.654 -13.119 -4.052 1.00 72.44 76 PRO A O 1
ATOM 618 N N . ASP A 1 77 ? -5.163 -14.641 -3.330 1.00 74.44 77 ASP A N 1
ATOM 619 C CA . ASP A 1 77 ? -6.165 -15.562 -2.802 1.00 74.44 77 ASP A CA 1
ATOM 620 C C . ASP A 1 77 ? -6.943 -14.927 -1.635 1.00 74.44 77 ASP A C 1
ATOM 622 O O . ASP A 1 77 ? -6.367 -14.405 -0.675 1.00 74.44 77 ASP A O 1
ATOM 626 N N . HIS A 1 78 ? -8.275 -15.014 -1.694 1.00 77.50 78 HIS A N 1
ATOM 627 C CA . HIS A 1 78 ? -9.199 -14.715 -0.592 1.00 77.50 78 HIS A CA 1
ATOM 628 C C . HIS A 1 78 ? -8.964 -13.358 0.113 1.00 77.50 78 HIS A C 1
ATOM 630 O O . HIS A 1 78 ? -8.617 -13.278 1.305 1.00 77.50 78 HIS A O 1
ATOM 636 N N . LEU A 1 79 ? -9.211 -12.269 -0.621 1.00 85.69 79 LEU A N 1
ATOM 637 C CA . LEU A 1 79 ? -9.345 -10.928 -0.052 1.00 85.69 79 LEU A CA 1
ATOM 638 C C . LEU A 1 79 ? -10.726 -10.745 0.607 1.00 85.69 79 LEU A C 1
ATOM 640 O O . LEU A 1 79 ? -11.739 -10.916 -0.069 1.00 85.69 79 LEU A O 1
ATOM 644 N N . PRO A 1 80 ? -10.796 -10.377 1.903 1.00 90.12 80 PRO A N 1
ATOM 645 C CA . PRO A 1 80 ? -12.040 -9.958 2.542 1.00 90.12 80 PRO A CA 1
ATOM 646 C C . PRO A 1 80 ? -12.735 -8.834 1.771 1.00 90.12 80 PRO A C 1
ATOM 648 O O . PRO A 1 80 ? -12.119 -7.809 1.471 1.00 90.12 80 PRO A O 1
ATOM 651 N N . GLU A 1 81 ? -14.023 -9.002 1.496 1.00 88.69 81 GLU A N 1
ATOM 652 C CA . GLU A 1 81 ? -14.843 -7.952 0.900 1.00 88.69 81 GLU A CA 1
ATOM 653 C C . GLU A 1 81 ? -15.261 -6.899 1.948 1.00 88.69 81 GLU A C 1
ATOM 655 O O . GLU A 1 81 ? -15.486 -7.242 3.111 1.00 88.69 81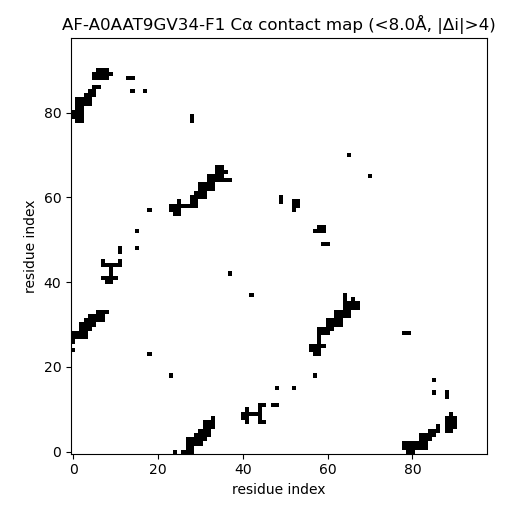 GLU A O 1
ATOM 660 N N . PRO A 1 82 ? -15.410 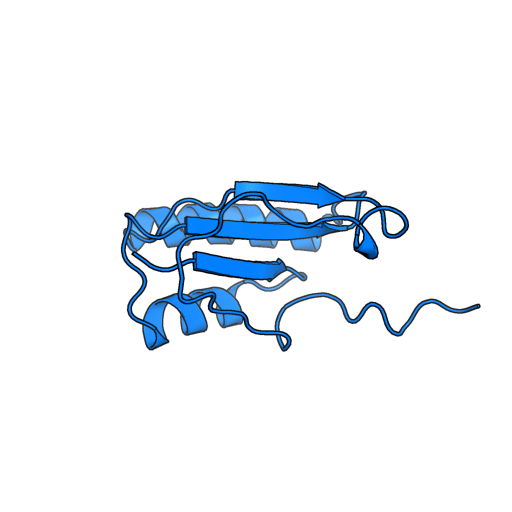-5.618 1.561 1.00 92.56 82 PRO A N 1
ATOM 661 C CA . PRO A 1 82 ? -15.184 -5.077 0.221 1.00 92.56 82 PRO A CA 1
ATOM 662 C C . PRO A 1 82 ? -13.695 -4.863 -0.091 1.00 92.56 82 PRO A C 1
ATOM 664 O O . PRO A 1 82 ? -12.888 -4.585 0.799 1.00 92.56 82 PRO A O 1
ATOM 667 N N . ILE A 1 83 ? -13.356 -4.940 -1.380 1.00 91.50 83 ILE A N 1
ATOM 668 C CA . ILE A 1 83 ? -12.035 -4.564 -1.892 1.00 91.50 83 ILE A CA 1
ATOM 669 C C . ILE A 1 83 ? -12.064 -3.080 -2.265 1.00 91.50 83 ILE A C 1
ATOM 671 O O . ILE A 1 83 ? -12.838 -2.653 -3.119 1.00 91.50 83 ILE A O 1
ATOM 675 N N . ILE A 1 84 ? -11.207 -2.298 -1.620 1.00 91.00 84 ILE A N 1
ATOM 676 C CA . ILE A 1 84 ? -10.965 -0.887 -1.895 1.00 91.00 84 ILE A CA 1
ATOM 677 C C . ILE A 1 84 ? -9.680 -0.777 -2.713 1.00 91.00 84 ILE A C 1
ATOM 679 O O . ILE A 1 84 ? -8.631 -1.305 -2.345 1.00 91.00 84 ILE A O 1
ATOM 683 N N . THR A 1 85 ? -9.758 -0.064 -3.829 1.00 87.50 85 THR A N 1
ATOM 684 C CA . THR A 1 85 ? -8.617 0.199 -4.702 1.00 87.50 85 THR A CA 1
ATOM 685 C C . THR A 1 85 ? -8.637 1.653 -5.154 1.00 87.50 85 THR A C 1
ATOM 687 O O . THR A 1 85 ? -9.701 2.266 -5.246 1.00 87.50 85 THR A O 1
ATOM 690 N N . ASP A 1 86 ? -7.460 2.200 -5.436 1.00 81.94 86 ASP A N 1
ATOM 691 C CA . ASP A 1 86 ? -7.300 3.511 -6.050 1.00 81.94 86 ASP A CA 1
ATOM 692 C C . ASP A 1 86 ? -6.294 3.396 -7.199 1.00 81.94 86 ASP A C 1
ATOM 694 O O . ASP A 1 86 ? -5.091 3.234 -6.996 1.00 81.94 86 ASP A O 1
ATOM 698 N N . LEU A 1 87 ? -6.818 3.466 -8.423 1.00 77.69 87 LEU A N 1
ATOM 699 C CA . LEU A 1 87 ? -6.048 3.348 -9.663 1.00 77.69 87 LEU A CA 1
ATOM 700 C C . LEU A 1 87 ? -5.353 4.659 -10.060 1.00 77.69 87 LEU A C 1
ATOM 702 O O . LEU A 1 87 ? -4.650 4.704 -11.070 1.00 77.69 87 LEU A O 1
ATOM 706 N N . SER A 1 88 ? -5.557 5.742 -9.302 1.00 72.31 88 SER A N 1
ATOM 707 C CA . SER A 1 88 ? -4.774 6.970 -9.469 1.00 72.31 88 SER A CA 1
ATOM 708 C C . SER A 1 88 ? -3.359 6.836 -8.897 1.00 72.31 88 SER A C 1
ATOM 710 O O . SER A 1 88 ? -2.489 7.651 -9.209 1.00 72.31 88 SER A O 1
ATOM 712 N N . ILE A 1 89 ? -3.122 5.790 -8.102 1.00 70.06 89 ILE A N 1
ATOM 713 C CA . ILE A 1 89 ? -1.869 5.519 -7.411 1.00 70.06 89 ILE A CA 1
ATOM 714 C C . ILE A 1 89 ? -1.080 4.465 -8.188 1.00 70.06 89 ILE A C 1
ATOM 716 O O . ILE A 1 89 ? -1.573 3.374 -8.472 1.00 70.06 89 ILE A O 1
ATOM 720 N N . GLY A 1 90 ? 0.173 4.795 -8.500 1.00 69.19 90 GLY A N 1
ATOM 721 C CA . GLY A 1 90 ? 1.124 3.875 -9.116 1.00 69.19 90 GLY A CA 1
ATOM 722 C C . GLY A 1 90 ? 1.271 4.001 -10.628 1.00 69.19 90 GLY A C 1
ATOM 723 O O . GLY A 1 90 ? 0.924 5.013 -11.239 1.00 69.19 90 GLY A O 1
ATOM 724 N N . MET A 1 91 ? 1.923 3.004 -11.222 1.00 64.69 91 MET A N 1
ATOM 725 C CA . MET A 1 91 ? 2.319 3.039 -12.627 1.00 64.69 91 MET A CA 1
ATOM 726 C C . MET A 1 91 ? 1.148 2.696 -13.545 1.00 64.69 91 MET A C 1
ATOM 728 O O . MET A 1 91 ? 0.525 1.644 -13.428 1.00 64.69 91 MET A O 1
ATOM 732 N N . ARG A 1 92 ? 0.912 3.544 -14.552 1.00 64.94 92 ARG A N 1
ATOM 733 C CA . ARG A 1 92 ? 0.089 3.154 -15.697 1.00 64.94 92 ARG A CA 1
ATOM 734 C C . ARG A 1 92 ? 0.864 2.140 -16.532 1.00 64.94 92 ARG A C 1
ATOM 736 O O . ARG A 1 92 ? 1.845 2.489 -17.180 1.00 64.94 92 ARG A O 1
ATOM 743 N N . MET A 1 93 ? 0.368 0.909 -16.569 1.00 58.19 93 MET A N 1
ATOM 744 C CA . MET A 1 93 ? 0.880 -0.159 -17.440 1.00 58.19 93 MET A CA 1
ATOM 745 C C . MET A 1 93 ? 0.740 0.184 -18.939 1.00 58.19 93 MET A C 1
ATOM 747 O O . MET A 1 93 ? 1.364 -0.446 -19.784 1.00 58.19 93 MET A O 1
ATOM 751 N N . THR A 1 94 ? -0.063 1.201 -19.286 1.00 43.84 94 THR A N 1
ATOM 752 C CA . THR A 1 94 ? -0.394 1.596 -20.666 1.00 43.84 94 THR A CA 1
ATOM 753 C C . THR A 1 94 ? 0.720 2.334 -21.418 1.00 43.84 94 THR A C 1
ATOM 755 O O . THR A 1 94 ? 0.490 2.739 -22.550 1.00 43.84 94 THR A O 1
ATOM 758 N N . ASN A 1 95 ? 1.909 2.509 -20.833 1.00 31.09 95 ASN A N 1
ATOM 759 C CA . ASN A 1 95 ? 3.079 3.066 -21.525 1.00 31.09 95 ASN A CA 1
ATOM 760 C C . ASN A 1 95 ? 4.176 2.006 -21.714 1.00 31.09 95 ASN A C 1
ATOM 762 O O . ASN A 1 95 ? 5.349 2.275 -21.467 1.00 31.09 95 ASN A O 1
ATOM 766 N N . SER A 1 96 ? 3.804 0.792 -22.126 1.00 32.22 96 SER A N 1
ATOM 767 C CA . SER A 1 96 ? 4.768 -0.120 -22.745 1.00 32.22 96 SER A CA 1
ATOM 768 C C . SER A 1 96 ? 4.959 0.340 -24.197 1.00 32.22 96 SER A C 1
ATOM 770 O O . SER A 1 96 ? 3.982 0.313 -24.951 1.00 32.22 96 SER A O 1
ATOM 772 N N . PRO A 1 97 ? 6.144 0.840 -24.598 1.00 33.56 97 PRO A N 1
ATOM 773 C CA . PRO A 1 97 ? 6.425 1.061 -26.004 1.00 33.56 97 PRO A CA 1
ATOM 774 C C . PRO A 1 97 ? 6.617 -0.325 -26.628 1.00 33.56 97 PRO A C 1
ATOM 776 O O . PRO A 1 97 ? 7.645 -0.964 -26.412 1.00 33.56 97 PRO A O 1
ATOM 779 N N . PHE A 1 98 ? 5.593 -0.812 -27.325 1.00 39.00 98 PHE A N 1
ATOM 780 C CA . PHE A 1 98 ? 5.808 -1.773 -28.404 1.00 39.00 98 PHE A CA 1
ATOM 781 C C . PHE A 1 98 ? 6.385 -1.036 -29.612 1.00 39.00 98 PHE A C 1
ATOM 783 O O . PHE A 1 98 ? 5.944 0.112 -29.858 1.00 39.00 98 PHE A O 1
#